Protein AF-A0AAW4RSI7-F1 (afdb_monomer_lite)

Secondary structure (DSSP, 8-state):
---PPEEEEEE-SSTT-EEEEEE-SSEEEEEEE-SSSS--EEEEEEEETTEEEE-SSEEEETTEEEE--HHHHHHHHHHHHHTT-EEEE---

Foldseek 3Di:
DPFDWDWDWFQQPPQRKIWIWTDDPFKIKIFIWHNDPPIDTPDIAIAGRLEWEDEQAWIGHDHDTDGHDNVRSVVVVVVSVVVPRHYHYDYD

Organism: NCBI:txid473425

Radius of gyration: 12.53 Å; chains: 1; bounding box: 36×30×30 Å

Sequence (92 aa):
MSHRPLEAFFPTGHASQTLALMICSDWIWAGLYDGKVTPSLDGCAVAPRLRARATARHLCIGRESFALAPRVLLRATRWLRLHGVRVQEQRA

pLDDT: mean 92.29, std 9.97, range [47.06, 98.12]

Structure (mmCIF, N/CA/C/O backbone):
data_AF-A0AAW4RSI7-F1
#
_entry.id   AF-A0AAW4RSI7-F1
#
loop_
_atom_site.group_PDB
_atom_site.id
_atom_site.type_symbol
_atom_site.label_atom_id
_atom_site.label_alt_id
_atom_site.label_comp_id
_atom_site.label_asym_id
_atom_site.label_entity_id
_atom_site.label_seq_id
_atom_site.pdbx_PDB_ins_code
_atom_site.Cartn_x
_atom_site.Cartn_y
_atom_site.Cartn_z
_atom_site.occupancy
_atom_site.B_iso_or_equiv
_atom_site.auth_seq_id
_atom_site.auth_comp_id
_atom_site.auth_asym_id
_atom_site.auth_atom_id
_atom_site.pdbx_PDB_model_num
ATOM 1 N N . MET A 1 1 ? -24.643 -6.427 7.382 1.00 47.06 1 MET A N 1
ATOM 2 C CA . MET A 1 1 ? -24.148 -5.927 6.081 1.00 47.06 1 MET A CA 1
ATOM 3 C C . MET A 1 1 ? -22.899 -6.721 5.739 1.00 47.06 1 MET A C 1
ATOM 5 O O . MET A 1 1 ? -22.015 -6.793 6.582 1.00 47.06 1 MET A O 1
ATOM 9 N N . SER A 1 2 ? -22.846 -7.408 4.594 1.00 50.31 2 SER A N 1
ATOM 10 C CA . SER A 1 2 ? -21.646 -8.172 4.223 1.00 50.31 2 SER A CA 1
ATOM 11 C C . SER A 1 2 ? -20.566 -7.171 3.803 1.00 50.31 2 SER A C 1
ATOM 13 O O . SER A 1 2 ? -20.651 -6.599 2.715 1.00 50.31 2 SER A O 1
ATOM 15 N N . HIS A 1 3 ? -19.598 -6.902 4.676 1.00 68.88 3 HIS A N 1
ATOM 16 C CA . HIS A 1 3 ? -18.444 -6.069 4.347 1.00 68.88 3 HIS A CA 1
ATOM 17 C C . HIS A 1 3 ? -17.478 -6.914 3.526 1.00 68.88 3 HIS A C 1
ATOM 19 O O . HIS A 1 3 ? -16.558 -7.525 4.065 1.00 68.88 3 HIS A O 1
ATOM 25 N N . ARG A 1 4 ? -17.745 -7.027 2.220 1.00 84.38 4 ARG A N 1
ATOM 26 C CA . ARG A 1 4 ? -16.770 -7.632 1.313 1.00 84.38 4 ARG A CA 1
ATOM 27 C C . ARG A 1 4 ? -15.475 -6.819 1.392 1.00 84.38 4 ARG A C 1
ATOM 29 O O . ARG A 1 4 ? -15.568 -5.589 1.464 1.00 84.38 4 ARG A O 1
ATOM 36 N N . PRO A 1 5 ? -14.307 -7.478 1.390 1.00 92.12 5 PRO A N 1
ATOM 37 C CA . PRO A 1 5 ? -13.043 -6.770 1.341 1.00 92.12 5 PRO A CA 1
ATOM 38 C C . PRO A 1 5 ? -13.003 -5.810 0.148 1.00 92.12 5 PRO A C 1
ATOM 40 O O . PRO A 1 5 ? -13.505 -6.125 -0.932 1.00 92.12 5 PRO A O 1
ATOM 43 N N . LEU A 1 6 ? -12.447 -4.619 0.363 1.00 95.69 6 LEU A N 1
ATOM 44 C CA . LEU A 1 6 ? -12.223 -3.643 -0.700 1.00 95.69 6 LEU A CA 1
ATOM 45 C C . LEU A 1 6 ? -10.814 -3.823 -1.237 1.00 95.69 6 LEU A C 1
ATOM 47 O O . LEU A 1 6 ? -9.853 -3.733 -0.476 1.00 95.69 6 LEU A O 1
ATOM 51 N N . GLU A 1 7 ? -10.694 -4.027 -2.541 1.00 97.06 7 GLU A N 1
ATOM 52 C CA . GLU A 1 7 ? -9.426 -4.340 -3.191 1.00 97.06 7 GLU A CA 1
ATOM 53 C C . GLU A 1 7 ? -9.010 -3.239 -4.168 1.00 97.06 7 GLU A C 1
ATOM 55 O O . GLU A 1 7 ? -9.847 -2.619 -4.831 1.00 97.06 7 GLU A O 1
ATOM 60 N N . ALA A 1 8 ? -7.705 -2.999 -4.268 1.00 97.62 8 ALA A N 1
ATOM 61 C CA . ALA A 1 8 ? -7.124 -2.142 -5.292 1.00 97.62 8 ALA A CA 1
ATOM 62 C C . ALA A 1 8 ? -5.704 -2.578 -5.658 1.00 97.62 8 ALA A C 1
ATOM 64 O O . ALA A 1 8 ? -4.935 -3.034 -4.812 1.00 97.62 8 ALA A O 1
ATOM 65 N N . PHE A 1 9 ? -5.350 -2.371 -6.926 1.00 97.44 9 PHE A N 1
ATOM 66 C CA . PHE A 1 9 ? -4.061 -2.748 -7.497 1.00 97.44 9 PHE A CA 1
ATOM 67 C C . PHE A 1 9 ? -3.324 -1.511 -8.009 1.00 97.44 9 PHE A C 1
ATOM 69 O O . PHE A 1 9 ? -3.885 -0.674 -8.722 1.00 97.44 9 PHE A O 1
ATOM 76 N N . PHE A 1 10 ? -2.050 -1.402 -7.649 1.00 97.25 10 PHE A N 1
ATOM 77 C CA . PHE A 1 10 ? -1.196 -0.264 -7.958 1.00 97.25 10 PHE A CA 1
ATOM 78 C C . PHE A 1 10 ? 0.109 -0.755 -8.592 1.00 97.25 10 PHE A C 1
ATOM 80 O O . PHE A 1 10 ? 0.967 -1.276 -7.878 1.00 97.25 10 PHE A O 1
ATOM 87 N N . PRO A 1 11 ? 0.305 -0.574 -9.911 1.00 96.62 11 PRO A N 1
ATOM 88 C CA . PRO A 1 11 ? 1.600 -0.809 -10.544 1.00 96.62 11 PRO A CA 1
ATOM 89 C C . PRO A 1 11 ? 2.648 0.075 -9.872 1.00 96.62 11 PRO A C 1
ATOM 91 O O . PRO A 1 11 ? 2.498 1.298 -9.864 1.00 96.62 11 PRO A O 1
ATOM 94 N N . THR A 1 12 ? 3.683 -0.515 -9.274 1.00 95.88 12 THR A N 1
ATOM 95 C CA . THR A 1 12 ? 4.592 0.220 -8.376 1.00 95.88 12 THR A CA 1
ATOM 96 C C . THR A 1 12 ? 5.461 1.234 -9.114 1.00 95.88 12 THR A C 1
ATOM 98 O O . THR A 1 12 ? 5.915 2.210 -8.517 1.00 95.88 12 THR A O 1
ATOM 101 N N . GLY A 1 13 ? 5.672 1.023 -10.417 1.00 91.56 13 GLY A N 1
ATOM 102 C CA . GLY A 1 13 ? 6.670 1.735 -11.216 1.00 91.56 13 GLY A CA 1
ATOM 103 C C . GLY A 1 13 ? 8.086 1.168 -11.057 1.00 91.56 13 GLY A C 1
ATOM 104 O O . GLY A 1 13 ? 9.036 1.783 -11.535 1.00 91.56 13 GLY A O 1
ATOM 105 N N . HIS A 1 14 ? 8.231 0.010 -10.405 1.00 88.19 14 HIS A N 1
ATOM 106 C CA . HIS A 1 14 ? 9.503 -0.657 -10.141 1.00 88.19 14 HIS A CA 1
ATOM 107 C C . HIS A 1 14 ? 9.415 -2.139 -10.513 1.00 88.19 14 HIS A C 1
ATOM 109 O O . HIS A 1 14 ? 8.449 -2.798 -10.147 1.00 88.19 14 HIS A O 1
ATOM 115 N N . ALA A 1 15 ? 10.418 -2.652 -11.236 1.00 87.12 15 ALA A N 1
ATOM 116 C CA . ALA A 1 15 ? 10.595 -4.082 -11.536 1.00 87.12 15 ALA A CA 1
ATOM 117 C C . ALA A 1 15 ? 9.337 -4.813 -12.065 1.00 87.12 15 ALA A C 1
ATOM 119 O O . ALA A 1 15 ? 9.153 -6.000 -11.815 1.00 87.12 15 ALA A O 1
ATOM 120 N N . SER A 1 16 ? 8.452 -4.100 -12.774 1.00 90.75 16 SER A N 1
ATOM 121 C CA . SER A 1 16 ? 7.145 -4.611 -13.222 1.00 90.75 16 SER A CA 1
ATOM 122 C C . SER A 1 16 ? 6.261 -5.168 -12.094 1.00 90.75 16 SER A C 1
ATOM 124 O O . SER A 1 16 ? 5.360 -5.959 -12.353 1.00 90.75 16 SER A O 1
ATOM 126 N N . GLN A 1 17 ? 6.492 -4.754 -10.847 1.00 95.50 17 GLN A N 1
ATOM 127 C CA . GLN A 1 17 ? 5.742 -5.223 -9.690 1.00 95.50 17 GLN A CA 1
ATOM 128 C C . GLN A 1 17 ? 4.416 -4.472 -9.534 1.00 95.50 17 GLN A C 1
ATOM 130 O O . GLN A 1 17 ? 4.275 -3.298 -9.895 1.00 95.50 17 GLN A O 1
ATOM 135 N N . THR A 1 18 ? 3.442 -5.146 -8.931 1.00 97.38 18 THR A N 1
ATOM 136 C CA . THR A 1 18 ? 2.133 -4.587 -8.590 1.00 97.38 18 THR A CA 1
ATOM 137 C C . THR A 1 18 ? 1.863 -4.760 -7.107 1.00 97.38 18 THR A C 1
ATOM 139 O O . THR A 1 18 ? 1.911 -5.865 -6.577 1.00 97.38 18 THR A O 1
ATOM 142 N N . LEU A 1 19 ? 1.534 -3.659 -6.438 1.00 97.81 19 LEU A N 1
ATOM 143 C CA . LEU A 1 19 ? 1.053 -3.676 -5.067 1.00 97.81 19 LEU A CA 1
ATOM 144 C C . LEU A 1 19 ? -0.464 -3.891 -5.061 1.00 97.81 19 LEU A C 1
ATOM 146 O O . LEU A 1 19 ? -1.217 -3.033 -5.524 1.00 97.81 19 LEU A O 1
ATOM 150 N N . ALA A 1 20 ? -0.907 -5.008 -4.503 1.00 97.81 20 ALA A N 1
ATOM 151 C CA . ALA A 1 20 ? -2.294 -5.275 -4.159 1.00 97.81 20 ALA A CA 1
ATOM 152 C C . ALA A 1 20 ? -2.565 -4.829 -2.717 1.00 97.81 20 ALA A C 1
ATOM 154 O O . ALA A 1 20 ? -1.792 -5.137 -1.810 1.00 97.81 20 ALA A O 1
ATOM 155 N N . LEU A 1 21 ? -3.665 -4.114 -2.500 1.00 98.12 21 LEU A N 1
ATOM 156 C CA . LEU A 1 21 ? -4.161 -3.725 -1.182 1.00 98.12 21 LEU A CA 1
ATOM 157 C C . LEU A 1 21 ? -5.564 -4.285 -0.996 1.00 98.12 21 LEU A C 1
ATOM 159 O O . LEU A 1 21 ? -6.395 -4.159 -1.892 1.00 98.12 21 LEU A O 1
ATOM 163 N N . MET A 1 22 ? -5.831 -4.848 0.180 1.00 97.69 22 MET A N 1
ATOM 164 C CA . MET A 1 22 ? -7.153 -5.346 0.552 1.00 97.69 22 MET A CA 1
ATOM 165 C C . MET A 1 22 ? -7.527 -4.832 1.943 1.00 97.69 22 MET A C 1
ATOM 167 O O . MET A 1 22 ? -6.850 -5.124 2.928 1.00 97.69 22 MET A O 1
ATOM 171 N N . ILE A 1 23 ? -8.598 -4.045 2.022 1.00 96.88 23 ILE A N 1
ATOM 172 C CA . ILE A 1 23 ? -9.144 -3.503 3.268 1.00 96.88 23 ILE A CA 1
ATOM 173 C C . ILE A 1 23 ? -10.284 -4.405 3.734 1.00 96.88 23 ILE A C 1
ATOM 175 O O . ILE A 1 23 ? -11.297 -4.546 3.050 1.00 96.88 23 ILE A O 1
ATOM 179 N N . CYS A 1 24 ? -10.123 -4.971 4.922 1.00 94.19 24 CYS A N 1
ATOM 180 C CA . CYS A 1 24 ? -11.145 -5.718 5.642 1.00 94.19 24 CYS A CA 1
ATOM 181 C C . CYS A 1 24 ? -11.797 -4.827 6.714 1.00 94.19 24 CYS A C 1
ATOM 183 O O . CYS A 1 24 ? -11.464 -3.650 6.844 1.00 94.19 24 CYS A O 1
ATOM 185 N N . SER A 1 25 ? -12.733 -5.378 7.491 1.00 91.12 25 SER A N 1
ATOM 186 C CA . SER A 1 25 ? -13.523 -4.618 8.474 1.00 91.12 25 SER A CA 1
ATOM 187 C C . SER A 1 25 ? -12.678 -3.803 9.463 1.00 91.12 25 SER A C 1
ATOM 189 O O . SER A 1 25 ? -13.036 -2.678 9.798 1.00 91.12 25 SER A O 1
ATOM 191 N N . ASP A 1 26 ? -11.556 -4.351 9.930 1.00 94.19 26 ASP A N 1
ATOM 192 C CA . ASP A 1 26 ? -10.712 -3.742 10.963 1.00 94.19 26 ASP A CA 1
ATOM 193 C C . ASP A 1 26 ? -9.203 -3.911 10.715 1.00 94.19 26 ASP A C 1
ATOM 195 O O . ASP A 1 26 ? -8.382 -3.486 11.532 1.00 94.19 26 ASP A O 1
ATOM 199 N N . TRP A 1 27 ? -8.805 -4.473 9.575 1.00 95.25 27 TRP A N 1
ATOM 200 C CA . TRP A 1 27 ? -7.407 -4.689 9.204 1.00 95.25 27 TRP A CA 1
ATOM 201 C C . TRP A 1 27 ? -7.188 -4.496 7.703 1.00 95.25 27 TRP A C 1
ATOM 203 O O . TRP A 1 27 ? -8.127 -4.508 6.912 1.00 95.25 27 TRP A O 1
ATOM 213 N N . ILE A 1 28 ? -5.932 -4.286 7.319 1.00 97.06 28 ILE A N 1
ATOM 214 C CA . ILE A 1 28 ? -5.510 -4.166 5.924 1.00 97.06 28 ILE A CA 1
ATOM 215 C C . ILE A 1 28 ? -4.430 -5.198 5.618 1.00 97.06 28 ILE A C 1
ATOM 217 O O . ILE A 1 28 ? -3.511 -5.407 6.413 1.00 97.06 28 ILE A O 1
ATOM 221 N N . TRP A 1 29 ? -4.549 -5.815 4.451 1.00 97.56 29 TRP A N 1
ATOM 222 C CA . TRP A 1 29 ? -3.535 -6.647 3.826 1.00 97.56 29 TRP A CA 1
ATOM 223 C C . TRP A 1 29 ? -2.860 -5.895 2.680 1.00 97.56 29 TRP A C 1
ATOM 225 O O . TRP A 1 29 ? -3.496 -5.098 1.984 1.00 97.56 29 TRP A O 1
ATOM 235 N N . ALA A 1 30 ? -1.587 -6.194 2.456 1.00 98.00 30 ALA A N 1
ATOM 236 C CA . ALA A 1 30 ? -0.846 -5.772 1.283 1.00 98.00 30 ALA A CA 1
ATOM 237 C C . ALA A 1 30 ? -0.022 -6.935 0.730 1.00 98.00 30 ALA A C 1
ATOM 239 O O . ALA A 1 30 ? 0.610 -7.660 1.498 1.00 98.00 30 ALA A O 1
ATOM 240 N N . GLY A 1 31 ? 0.011 -7.069 -0.590 1.00 97.38 31 GLY A N 1
ATOM 241 C CA . GLY A 1 31 ? 0.845 -8.035 -1.295 1.00 97.38 31 GLY A CA 1
ATOM 242 C C . GLY A 1 31 ? 1.547 -7.385 -2.473 1.00 97.38 31 GLY A C 1
ATOM 243 O O . GLY A 1 31 ? 0.933 -6.633 -3.225 1.00 97.38 31 GLY A O 1
ATOM 244 N N . LEU A 1 32 ? 2.834 -7.661 -2.628 1.00 97.25 32 LEU A N 1
ATOM 245 C CA . LEU A 1 32 ? 3.629 -7.233 -3.766 1.00 97.25 32 LEU A CA 1
ATOM 246 C C . LEU A 1 32 ? 3.789 -8.421 -4.705 1.00 97.25 32 LEU A C 1
ATOM 248 O O . LEU A 1 32 ? 4.435 -9.404 -4.352 1.00 97.25 32 LEU A O 1
ATOM 252 N N . TYR A 1 33 ? 3.177 -8.330 -5.876 1.00 95.81 33 TYR A N 1
ATOM 253 C CA . TYR A 1 33 ? 3.269 -9.348 -6.909 1.00 95.81 33 TYR A CA 1
ATOM 254 C C . TYR A 1 33 ? 4.291 -8.944 -7.958 1.00 95.81 33 TYR A C 1
ATOM 256 O O . TYR A 1 33 ? 4.371 -7.766 -8.324 1.00 95.81 33 TYR A O 1
ATOM 264 N N . ASP A 1 34 ? 5.035 -9.919 -8.467 1.00 92.50 34 ASP A N 1
ATOM 265 C CA . ASP A 1 34 ? 5.848 -9.719 -9.657 1.00 92.50 34 ASP A CA 1
ATOM 266 C C . ASP A 1 34 ? 4.986 -9.612 -10.930 1.00 92.50 34 ASP A C 1
ATOM 268 O O . ASP A 1 34 ? 3.792 -9.917 -10.953 1.00 92.50 34 ASP A O 1
ATOM 272 N N . GLY A 1 35 ? 5.588 -9.105 -12.006 1.00 82.19 35 GLY A N 1
ATOM 273 C CA . GLY A 1 35 ? 4.911 -8.899 -13.291 1.00 82.19 35 GLY A CA 1
ATOM 274 C C . GLY A 1 35 ? 4.911 -10.122 -14.209 1.00 82.19 35 GLY A C 1
ATOM 275 O O . GLY A 1 35 ? 4.797 -9.955 -15.424 1.00 82.19 35 GLY A O 1
ATOM 276 N N . LYS A 1 36 ? 5.140 -11.331 -13.682 1.00 86.62 36 LYS A N 1
ATOM 277 C CA . LYS A 1 36 ? 5.254 -12.546 -14.501 1.00 86.62 36 LYS A CA 1
ATOM 278 C C . LYS A 1 36 ? 3.878 -13.080 -14.909 1.00 86.62 36 LYS A C 1
ATOM 280 O O . LYS A 1 36 ? 2.860 -12.767 -14.303 1.00 86.62 36 LYS A O 1
ATOM 285 N N . VAL A 1 37 ? 3.859 -13.937 -15.937 1.00 80.25 37 VAL A N 1
ATOM 286 C CA . VAL A 1 37 ? 2.635 -14.601 -16.441 1.00 80.25 37 VAL A CA 1
ATOM 287 C C . VAL A 1 37 ? 1.949 -15.422 -15.344 1.00 80.25 37 VAL A C 1
ATOM 289 O O . VAL A 1 37 ? 0.725 -15.449 -15.259 1.00 80.25 37 VAL A O 1
ATOM 292 N N . THR A 1 38 ? 2.743 -16.058 -14.483 1.00 85.75 38 THR A N 1
ATOM 293 C CA . THR A 1 38 ? 2.280 -16.674 -13.239 1.00 85.75 38 THR A CA 1
ATOM 294 C C . THR A 1 38 ? 2.803 -15.823 -12.086 1.00 85.75 38 THR A C 1
ATOM 296 O O . THR A 1 38 ? 3.982 -15.951 -11.754 1.00 85.75 38 THR A O 1
ATOM 299 N N . PRO A 1 39 ? 1.978 -14.922 -11.526 1.00 83.94 39 PRO A N 1
ATOM 300 C CA . PRO A 1 39 ? 2.448 -13.961 -10.541 1.00 83.94 39 PRO A CA 1
ATOM 301 C C . PRO A 1 39 ? 2.873 -14.670 -9.254 1.00 83.94 39 PRO A C 1
ATOM 303 O O . PRO A 1 39 ? 2.115 -15.470 -8.698 1.00 83.94 39 PRO A O 1
ATOM 306 N N . SER A 1 40 ? 4.071 -14.356 -8.762 1.00 90.31 40 SER A N 1
ATOM 307 C CA . SER A 1 40 ? 4.527 -14.753 -7.430 1.00 90.31 40 SER A CA 1
ATOM 308 C C . SER A 1 40 ? 4.440 -13.595 -6.448 1.00 90.31 40 SER A C 1
ATOM 310 O O . SER A 1 40 ? 4.567 -12.427 -6.815 1.00 90.31 40 SER A O 1
ATOM 312 N N . LEU A 1 41 ? 4.204 -13.929 -5.181 1.00 92.00 41 LEU A N 1
ATOM 313 C CA . LEU A 1 41 ? 4.164 -12.965 -4.091 1.00 92.00 41 LEU A CA 1
ATOM 314 C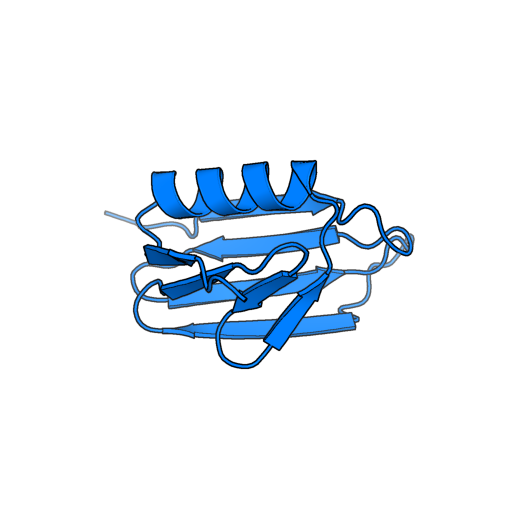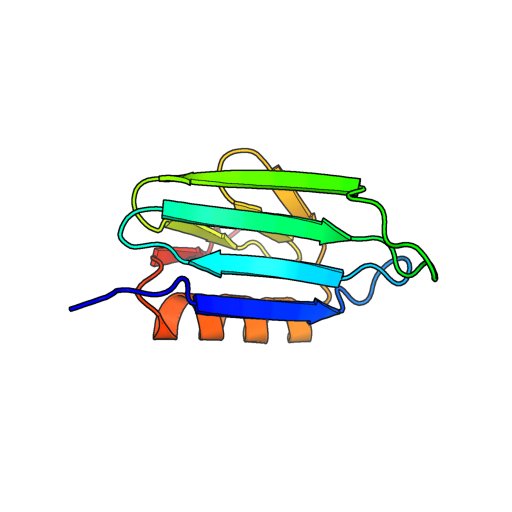 C . LEU A 1 41 ? 5.593 -12.715 -3.593 1.00 92.00 41 LEU A C 1
ATOM 316 O O . LEU A 1 41 ? 6.148 -13.540 -2.871 1.00 92.00 41 LEU A O 1
ATOM 320 N N . ASP A 1 42 ? 6.170 -11.578 -3.972 1.00 91.38 42 ASP A N 1
ATOM 321 C CA . ASP A 1 42 ? 7.526 -11.165 -3.584 1.00 91.38 42 ASP A CA 1
ATOM 322 C C . ASP A 1 42 ? 7.582 -10.655 -2.135 1.00 91.38 42 ASP A C 1
ATOM 324 O O . ASP A 1 42 ? 8.635 -10.656 -1.499 1.00 91.38 42 ASP A O 1
ATOM 328 N N . GLY A 1 43 ? 6.445 -10.218 -1.592 1.00 91.62 43 GLY A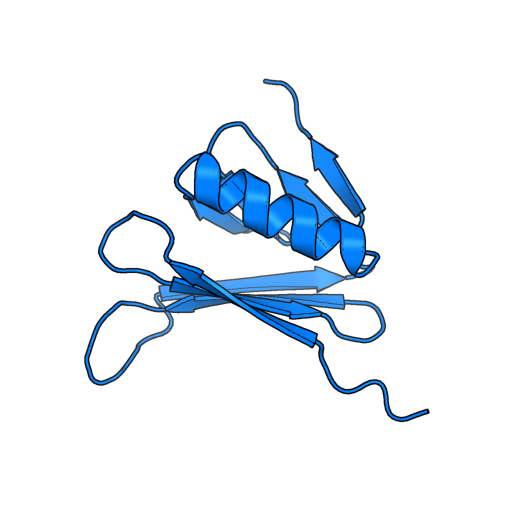 N 1
ATOM 329 C CA . GLY A 1 43 ? 6.327 -9.806 -0.198 1.00 91.62 43 GLY A CA 1
ATOM 330 C C . GLY A 1 43 ? 4.883 -9.542 0.203 1.00 91.62 43 GLY A C 1
ATOM 331 O O . GLY A 1 43 ? 4.043 -9.214 -0.635 1.00 91.62 43 GLY A O 1
ATOM 332 N N . CYS A 1 44 ? 4.573 -9.667 1.492 1.00 96.00 44 CYS A N 1
ATOM 333 C CA . CYS A 1 44 ? 3.242 -9.363 2.005 1.00 96.00 44 CYS A CA 1
ATOM 334 C C . CYS A 1 44 ? 3.268 -8.824 3.427 1.00 96.00 44 CYS A C 1
ATOM 336 O O . CYS A 1 44 ? 4.176 -9.115 4.202 1.00 96.00 44 CYS A O 1
ATOM 338 N N . ALA A 1 45 ? 2.229 -8.077 3.779 1.00 96.81 45 ALA A N 1
ATOM 339 C CA . ALA A 1 45 ? 2.091 -7.469 5.084 1.00 96.81 45 ALA A CA 1
ATOM 340 C C . ALA A 1 45 ? 0.637 -7.408 5.532 1.00 96.81 45 ALA A C 1
ATOM 342 O O . ALA A 1 45 ? -0.287 -7.318 4.725 1.00 96.81 45 ALA A O 1
ATOM 343 N N . VAL A 1 46 ? 0.452 -7.381 6.849 1.00 96.25 46 VAL A N 1
ATOM 344 C CA . VAL A 1 46 ? -0.842 -7.161 7.490 1.00 96.25 46 VAL A CA 1
ATOM 345 C C . VAL A 1 46 ? -0.691 -6.078 8.546 1.00 96.25 46 VAL A C 1
ATOM 347 O O . VAL A 1 46 ? 0.288 -6.056 9.296 1.00 96.25 46 VAL A O 1
ATOM 350 N N . ALA A 1 47 ? -1.672 -5.181 8.628 1.00 96.38 47 ALA A N 1
ATOM 351 C CA . ALA A 1 47 ? -1.765 -4.205 9.702 1.00 96.38 47 ALA A CA 1
ATOM 352 C C . ALA A 1 47 ? -3.166 -4.201 10.327 1.00 96.38 47 ALA A C 1
ATOM 354 O O . ALA A 1 47 ? -4.156 -4.020 9.612 1.00 96.38 47 ALA A O 1
ATOM 355 N N . PRO A 1 48 ? -3.276 -4.337 11.660 1.00 94.81 48 PRO A N 1
ATOM 356 C CA . PRO A 1 48 ? -4.548 -4.171 12.344 1.00 94.81 48 PRO A CA 1
ATOM 357 C C . PRO A 1 48 ? -4.930 -2.685 12.436 1.00 94.81 48 PRO A C 1
ATOM 359 O O . PRO A 1 48 ? -4.096 -1.785 12.290 1.00 94.81 48 PRO A O 1
ATOM 362 N N . ARG A 1 49 ? -6.194 -2.421 12.773 1.00 94.62 49 ARG A N 1
ATOM 363 C CA . ARG A 1 49 ? -6.759 -1.093 13.077 1.00 94.62 49 ARG A CA 1
ATOM 364 C C . ARG A 1 49 ? -6.723 -0.096 11.918 1.00 94.62 49 ARG A C 1
ATOM 366 O O . ARG A 1 49 ? -6.707 1.110 12.172 1.00 94.62 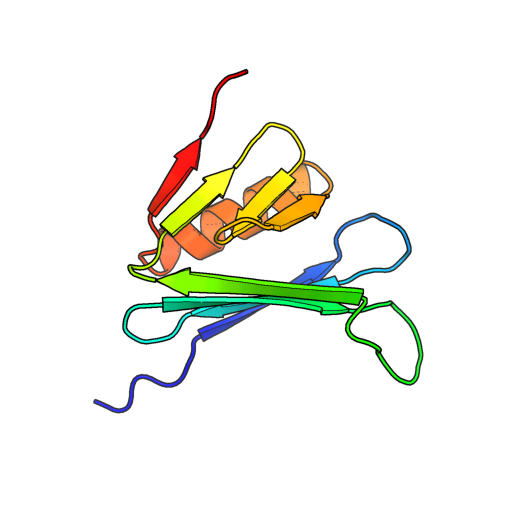49 ARG A O 1
ATOM 373 N N . LEU A 1 50 ? -6.694 -0.589 10.677 1.00 95.81 50 LEU A N 1
ATOM 374 C CA . LEU A 1 50 ? -6.719 0.228 9.45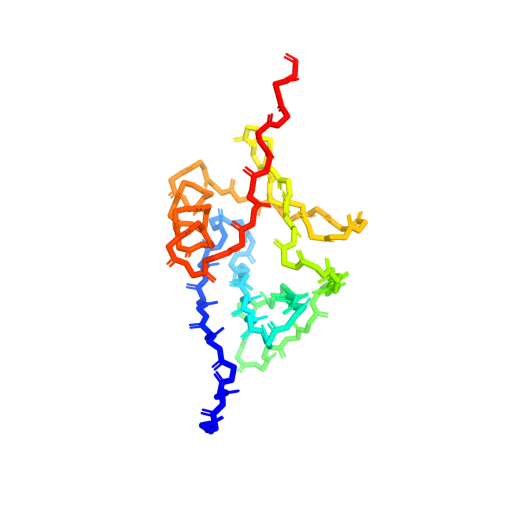8 1.00 95.81 50 LEU A CA 1
ATOM 375 C C . LEU A 1 50 ? -5.677 1.359 9.494 1.00 95.81 50 LEU A C 1
ATOM 377 O O . LEU A 1 50 ? -6.003 2.540 9.355 1.00 95.81 50 LEU A O 1
ATOM 381 N N . ARG A 1 51 ? -4.408 1.002 9.732 1.00 96.25 51 ARG A N 1
ATOM 382 C CA . ARG A 1 51 ? -3.291 1.956 9.790 1.00 96.25 51 ARG A CA 1
ATOM 383 C C . ARG A 1 51 ? -2.252 1.674 8.718 1.00 96.25 51 ARG A C 1
ATOM 385 O O . ARG A 1 51 ? -1.840 0.535 8.526 1.00 96.25 51 ARG A O 1
ATOM 392 N N . ALA A 1 52 ? -1.772 2.747 8.107 1.00 97.06 52 ALA A N 1
ATOM 393 C CA . ALA A 1 52 ? -0.628 2.744 7.213 1.00 97.06 52 ALA A CA 1
ATOM 394 C C . ALA A 1 52 ? 0.266 3.951 7.518 1.00 97.06 52 ALA A C 1
ATOM 396 O O . ALA A 1 52 ? -0.174 4.945 8.105 1.00 97.06 52 ALA A O 1
ATOM 397 N N . ARG A 1 53 ? 1.527 3.879 7.103 1.00 97.06 53 ARG A N 1
ATOM 398 C CA . ARG A 1 53 ? 2.429 5.036 7.084 1.00 97.06 53 ARG A CA 1
ATOM 399 C C . ARG A 1 53 ? 2.878 5.283 5.655 1.00 97.06 53 ARG A C 1
ATOM 401 O O . ARG A 1 53 ? 2.996 4.341 4.883 1.00 97.06 53 ARG A O 1
ATOM 408 N N . ALA A 1 54 ? 3.121 6.532 5.304 1.00 95.81 54 ALA A N 1
ATOM 409 C CA . ALA A 1 54 ? 3.700 6.906 4.025 1.00 95.81 54 ALA A CA 1
ATOM 410 C C . ALA A 1 54 ? 4.935 7.777 4.265 1.00 95.81 54 ALA A C 1
ATOM 412 O O . ALA A 1 54 ? 4.931 8.648 5.136 1.00 95.81 54 ALA A O 1
ATOM 413 N N . THR A 1 55 ? 5.983 7.525 3.487 1.00 92.94 55 THR A N 1
ATOM 414 C CA . THR A 1 55 ? 7.181 8.375 3.391 1.00 92.94 55 THR A CA 1
ATOM 415 C C . THR A 1 55 ? 7.219 9.034 2.009 1.00 92.94 55 THR A C 1
ATOM 417 O O . THR A 1 55 ? 6.233 8.993 1.282 1.00 92.94 55 THR A O 1
ATOM 420 N N . ALA A 1 56 ? 8.345 9.619 1.590 1.00 89.44 56 ALA A N 1
ATOM 421 C CA . ALA A 1 56 ? 8.460 10.208 0.252 1.00 89.44 56 ALA A CA 1
ATOM 422 C C . ALA A 1 56 ? 8.341 9.184 -0.900 1.00 89.44 56 ALA A C 1
ATOM 424 O O . ALA A 1 56 ? 7.947 9.554 -2.007 1.00 89.44 56 ALA A O 1
ATOM 425 N N . ARG A 1 57 ? 8.722 7.916 -0.673 1.00 93.81 57 ARG A N 1
ATOM 426 C CA . ARG A 1 57 ? 8.794 6.875 -1.725 1.00 93.81 57 ARG A CA 1
ATOM 427 C C . ARG A 1 57 ? 8.297 5.494 -1.301 1.00 93.81 57 ARG A C 1
ATOM 429 O O . ARG A 1 57 ? 8.354 4.563 -2.097 1.00 93.81 57 ARG A O 1
ATOM 436 N N . HIS A 1 58 ? 7.817 5.349 -0.069 1.00 96.75 58 HIS A N 1
ATOM 437 C CA . HIS A 1 58 ? 7.350 4.064 0.439 1.00 96.75 58 HIS A CA 1
ATOM 438 C C . HIS A 1 58 ? 5.975 4.192 1.074 1.00 96.75 58 HIS A C 1
ATOM 440 O O . HIS A 1 58 ? 5.713 5.144 1.815 1.00 96.75 58 HIS A O 1
ATOM 446 N N . LEU A 1 59 ? 5.134 3.194 0.820 1.00 97.38 59 LEU A N 1
ATOM 447 C CA . LEU A 1 59 ? 3.958 2.908 1.626 1.00 97.38 59 LEU A CA 1
ATOM 448 C C . LEU A 1 59 ? 4.317 1.797 2.610 1.00 97.38 59 LEU A C 1
ATOM 450 O O . LEU A 1 59 ? 4.783 0.740 2.200 1.00 97.38 59 LEU A O 1
ATOM 454 N N . CYS A 1 60 ? 4.082 2.013 3.895 1.00 97.50 60 CYS A N 1
ATOM 455 C CA . CYS A 1 60 ? 4.377 1.044 4.938 1.00 97.50 60 CYS A CA 1
ATOM 456 C C . CYS A 1 60 ? 3.080 0.480 5.520 1.00 97.50 60 CYS A C 1
ATOM 458 O O . CYS A 1 60 ? 2.234 1.234 6.020 1.00 97.50 60 CYS A O 1
ATOM 460 N N . ILE A 1 61 ? 2.959 -0.846 5.513 1.00 97.19 61 ILE A N 1
ATOM 461 C CA . ILE A 1 61 ? 1.847 -1.591 6.110 1.00 97.19 61 ILE A CA 1
ATOM 462 C C . ILE A 1 61 ? 2.437 -2.512 7.172 1.00 97.19 61 ILE A C 1
ATOM 464 O O . ILE A 1 61 ? 3.285 -3.353 6.891 1.00 97.19 61 ILE A O 1
ATOM 468 N N . GLY A 1 62 ? 2.025 -2.318 8.425 1.00 92.75 62 GLY A N 1
ATOM 469 C CA . GLY A 1 62 ? 2.621 -3.025 9.554 1.00 92.75 62 GLY A CA 1
ATOM 470 C C . GLY A 1 62 ? 4.117 -2.712 9.662 1.00 92.75 62 GLY A C 1
ATOM 471 O O . GLY A 1 62 ? 4.502 -1.556 9.887 1.00 92.75 62 GLY A O 1
ATOM 472 N N . ARG A 1 63 ? 4.942 -3.754 9.519 1.00 91.25 63 ARG A N 1
ATOM 473 C CA . ARG A 1 63 ? 6.410 -3.671 9.556 1.00 91.25 63 ARG A CA 1
ATOM 474 C C . ARG A 1 63 ? 7.056 -3.589 8.171 1.00 91.25 63 ARG A C 1
ATOM 476 O O . ARG A 1 63 ? 8.218 -3.211 8.095 1.00 91.25 63 ARG A O 1
ATOM 483 N N . GLU A 1 64 ? 6.305 -3.865 7.111 1.00 96.38 64 GLU A N 1
ATOM 484 C CA . GLU A 1 64 ? 6.832 -3.887 5.749 1.00 96.38 64 GLU A CA 1
ATOM 485 C C . GLU A 1 64 ? 6.725 -2.526 5.071 1.00 96.38 64 GLU A C 1
ATOM 487 O O . GLU A 1 64 ? 5.853 -1.710 5.395 1.00 96.38 64 GLU A O 1
ATOM 492 N N . SER A 1 65 ? 7.612 -2.300 4.103 1.00 95.94 65 SER A N 1
ATOM 493 C CA . SER A 1 65 ? 7.659 -1.093 3.280 1.00 95.94 65 SER A CA 1
ATOM 494 C C . SER A 1 65 ? 7.676 -1.455 1.801 1.00 95.94 65 SER A C 1
ATOM 496 O O . SER A 1 65 ? 8.537 -2.196 1.344 1.00 95.94 65 SER A O 1
ATOM 498 N N . PHE A 1 66 ? 6.750 -0.878 1.043 1.00 96.75 66 PHE A N 1
ATOM 499 C CA . PHE A 1 66 ? 6.594 -1.092 -0.390 1.00 96.75 66 PHE A CA 1
ATOM 500 C C . PHE A 1 66 ? 7.048 0.158 -1.137 1.00 96.75 66 PHE A C 1
ATOM 502 O O . PHE A 1 66 ? 6.476 1.237 -0.947 1.00 96.75 66 PHE A O 1
ATOM 509 N N . ALA A 1 67 ? 8.081 0.022 -1.967 1.00 96.12 67 ALA A N 1
ATOM 510 C CA . ALA A 1 67 ? 8.572 1.108 -2.805 1.00 96.12 67 ALA A CA 1
ATOM 511 C C . ALA A 1 67 ? 7.555 1.428 -3.906 1.00 96.12 67 ALA A C 1
ATOM 513 O O . ALA A 1 67 ? 7.096 0.537 -4.621 1.00 96.12 67 ALA A O 1
ATOM 514 N N . LEU A 1 68 ? 7.200 2.704 -4.039 1.00 96.94 68 LEU A N 1
ATOM 515 C CA . LEU A 1 68 ? 6.240 3.187 -5.024 1.00 96.94 68 LEU A CA 1
ATOM 516 C C . LEU A 1 68 ? 6.767 4.455 -5.692 1.00 96.94 68 LEU A C 1
ATOM 518 O O . LEU A 1 68 ? 7.250 5.379 -5.028 1.00 96.94 68 LEU A O 1
ATOM 522 N N . ALA A 1 69 ? 6.559 4.558 -7.003 1.00 96.31 69 ALA A N 1
ATOM 523 C CA . ALA A 1 69 ? 6.740 5.810 -7.714 1.00 96.31 69 ALA A CA 1
ATOM 524 C C . ALA A 1 69 ? 5.844 6.904 -7.086 1.00 96.31 69 ALA A C 1
ATOM 526 O O . ALA A 1 69 ? 4.693 6.625 -6.737 1.00 96.31 69 ALA A O 1
ATOM 527 N N . PRO A 1 70 ? 6.294 8.172 -6.986 1.00 94.81 70 PRO A N 1
ATOM 528 C CA . PRO A 1 70 ? 5.588 9.205 -6.217 1.00 94.81 70 PRO A CA 1
ATOM 529 C C . PRO A 1 70 ? 4.108 9.397 -6.587 1.00 94.81 70 PRO A C 1
ATOM 531 O O . PRO A 1 70 ? 3.248 9.540 -5.718 1.00 94.81 70 PRO A O 1
ATOM 534 N N . ARG A 1 71 ? 3.775 9.342 -7.885 1.00 95.38 71 ARG A N 1
ATOM 535 C CA . ARG A 1 71 ? 2.381 9.451 -8.357 1.00 95.38 71 ARG A CA 1
ATOM 536 C C . ARG A 1 71 ? 1.526 8.257 -7.930 1.00 95.38 71 ARG A C 1
ATOM 538 O O . ARG A 1 71 ? 0.346 8.423 -7.629 1.00 95.38 71 ARG A O 1
ATOM 545 N N . VAL A 1 72 ? 2.113 7.063 -7.905 1.00 97.06 72 VAL A N 1
ATOM 546 C CA . VAL A 1 72 ? 1.450 5.831 -7.467 1.00 97.06 72 VAL A CA 1
ATOM 547 C C . VAL A 1 72 ? 1.225 5.881 -5.960 1.00 97.06 72 VAL A C 1
ATOM 549 O O . VAL A 1 72 ? 0.112 5.627 -5.510 1.00 97.06 72 VAL A O 1
ATOM 552 N N . LEU A 1 73 ? 2.232 6.311 -5.196 1.00 97.38 73 LEU A N 1
ATOM 553 C CA . LEU A 1 73 ? 2.130 6.494 -3.749 1.00 97.38 73 LEU A CA 1
ATOM 554 C C . LEU A 1 73 ? 1.019 7.476 -3.362 1.00 97.38 73 LEU A C 1
ATOM 556 O O . LEU A 1 73 ? 0.246 7.201 -2.443 1.00 97.38 73 LEU A O 1
ATOM 560 N N . LEU A 1 74 ? 0.897 8.592 -4.088 1.00 96.44 74 LEU A N 1
ATOM 561 C CA . LEU A 1 74 ? -0.180 9.560 -3.882 1.00 96.44 74 LEU A CA 1
ATOM 562 C C . LEU A 1 74 ? -1.557 8.927 -4.130 1.00 96.44 74 LEU A C 1
ATOM 564 O O . LEU A 1 74 ? -2.472 9.098 -3.324 1.00 96.44 74 LEU A O 1
ATOM 568 N N . ARG A 1 75 ? -1.707 8.173 -5.228 1.00 97.69 75 ARG A N 1
ATOM 569 C CA . ARG A 1 75 ? -2.960 7.475 -5.561 1.00 97.69 75 ARG A CA 1
ATOM 570 C C . ARG A 1 75 ? -3.319 6.417 -4.518 1.00 97.69 75 ARG A C 1
ATOM 572 O O . ARG A 1 75 ? -4.461 6.401 -4.068 1.00 97.69 75 ARG A O 1
ATOM 579 N N . ALA A 1 76 ? -2.356 5.593 -4.107 1.00 97.69 76 ALA A N 1
ATOM 580 C CA . ALA A 1 76 ? -2.545 4.566 -3.086 1.00 97.69 76 ALA A CA 1
ATOM 581 C C . ALA A 1 76 ? -2.930 5.188 -1.736 1.00 97.69 76 ALA A C 1
ATOM 583 O O . ALA A 1 76 ? -3.944 4.824 -1.149 1.00 97.69 76 ALA A O 1
ATOM 584 N N . THR A 1 77 ? -2.194 6.209 -1.286 1.00 97.56 77 THR A N 1
ATOM 585 C CA . THR A 1 77 ? -2.495 6.946 -0.047 1.00 97.56 77 THR A CA 1
ATOM 586 C C . THR A 1 77 ? -3.883 7.582 -0.079 1.00 97.56 77 THR A C 1
ATOM 588 O O . THR A 1 77 ? -4.614 7.528 0.911 1.00 97.56 77 THR A O 1
ATOM 591 N N . ARG A 1 78 ? -4.280 8.171 -1.213 1.00 97.88 78 ARG A N 1
ATOM 592 C CA . ARG A 1 78 ? -5.618 8.752 -1.375 1.00 97.88 78 ARG A CA 1
ATOM 593 C C . ARG A 1 78 ? -6.705 7.686 -1.296 1.00 97.88 78 ARG A C 1
ATOM 595 O O . ARG A 1 78 ? -7.678 7.894 -0.582 1.00 97.88 78 ARG A O 1
ATOM 602 N N . TRP A 1 79 ? -6.538 6.567 -1.997 1.00 98.00 79 TRP A N 1
ATOM 603 C CA . TRP A 1 79 ? -7.482 5.450 -1.960 1.00 98.00 79 TRP A CA 1
ATOM 604 C C . TRP A 1 79 ? -7.653 4.910 -0.533 1.00 98.00 79 TRP A C 1
ATOM 606 O O . TRP A 1 79 ? -8.772 4.815 -0.042 1.00 98.00 79 TRP A O 1
ATOM 616 N N . LEU A 1 80 ? -6.549 4.691 0.185 1.00 97.56 80 LEU A N 1
ATOM 617 C CA . LEU A 1 80 ? -6.565 4.278 1.590 1.00 97.56 80 LEU A CA 1
ATOM 618 C C . LEU A 1 80 ? -7.373 5.237 2.476 1.00 97.56 80 LEU A C 1
ATOM 620 O O . LEU A 1 80 ? -8.261 4.805 3.210 1.00 97.56 80 LEU A O 1
ATOM 624 N N . ARG A 1 81 ? -7.105 6.545 2.374 1.00 97.19 81 ARG A N 1
ATOM 625 C CA . ARG A 1 81 ? -7.827 7.575 3.140 1.00 97.19 81 ARG A CA 1
ATOM 626 C C . ARG A 1 81 ? -9.321 7.597 2.814 1.00 97.19 81 ARG A C 1
ATOM 628 O O . ARG A 1 81 ? -10.130 7.718 3.729 1.00 97.19 81 ARG A O 1
ATOM 635 N N . LEU A 1 82 ? -9.682 7.451 1.537 1.00 97.31 82 LEU A N 1
ATOM 636 C CA . LEU A 1 82 ? -11.079 7.397 1.089 1.00 97.31 82 LEU A CA 1
ATOM 637 C C . LEU A 1 82 ? -11.843 6.205 1.681 1.00 97.31 82 LEU A C 1
ATOM 639 O O . LEU A 1 82 ? -13.046 6.307 1.896 1.00 97.31 82 LEU A O 1
ATOM 643 N N . HIS A 1 83 ? -11.150 5.108 1.986 1.00 96.06 83 HIS A N 1
ATOM 644 C CA . HIS A 1 83 ? -11.736 3.892 2.554 1.00 96.06 83 HIS A CA 1
ATOM 645 C C . HIS A 1 83 ? -11.467 3.732 4.060 1.00 96.06 83 HIS A C 1
ATOM 647 O O . HIS A 1 83 ? -11.523 2.628 4.595 1.00 96.06 83 HIS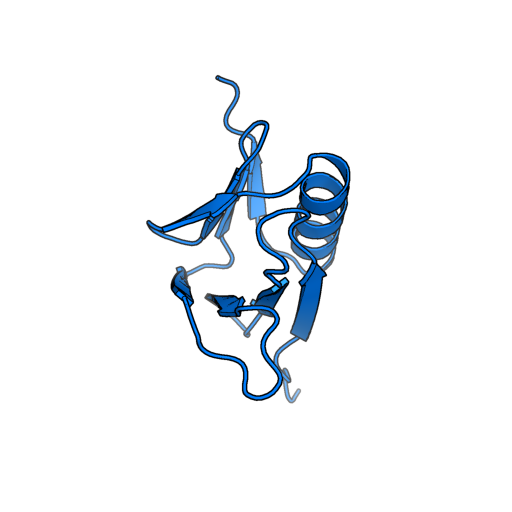 A O 1
ATOM 653 N N . GLY A 1 84 ? -11.195 4.837 4.764 1.00 95.19 84 GLY A N 1
ATOM 654 C CA . GLY A 1 84 ? -11.133 4.865 6.229 1.00 95.19 84 GLY A CA 1
ATOM 655 C C . GLY A 1 84 ? -9.810 4.395 6.839 1.00 95.19 84 GLY A C 1
ATOM 656 O O . GLY A 1 84 ? -9.689 4.347 8.065 1.00 95.19 84 GLY A O 1
ATOM 657 N N . VAL A 1 85 ? -8.793 4.101 6.024 1.00 96.88 85 VAL A N 1
ATOM 658 C CA . VAL A 1 85 ? -7.450 3.782 6.518 1.00 96.88 85 VAL A CA 1
ATOM 659 C C . VAL A 1 85 ? -6.734 5.066 6.921 1.00 96.88 85 VAL A C 1
ATOM 661 O O . VAL A 1 85 ? -6.584 6.012 6.144 1.00 96.88 85 VAL A O 1
ATOM 664 N N . ARG A 1 86 ? -6.238 5.096 8.159 1.00 97.12 86 ARG A N 1
ATOM 665 C CA . ARG A 1 86 ? -5.450 6.211 8.688 1.00 97.12 86 ARG A CA 1
ATOM 666 C C . ARG A 1 86 ? -4.025 6.112 8.157 1.00 97.12 86 ARG A C 1
ATOM 668 O O . ARG A 1 86 ? -3.251 5.274 8.621 1.00 97.12 86 ARG A O 1
ATOM 675 N N . VAL A 1 87 ? -3.685 6.983 7.208 1.00 97.06 87 VAL A N 1
ATOM 676 C CA . VAL A 1 87 ? -2.330 7.085 6.649 1.00 97.06 87 VAL A CA 1
ATOM 677 C C . VAL A 1 87 ? -1.572 8.237 7.301 1.00 97.06 87 VAL A C 1
ATOM 679 O O . VAL A 1 87 ? -1.895 9.404 7.060 1.00 97.06 87 VAL A O 1
ATOM 682 N N . GLN A 1 88 ? -0.565 7.907 8.109 1.00 94.94 88 GLN A N 1
ATOM 683 C CA . GLN A 1 88 ? 0.341 8.883 8.719 1.00 94.94 88 GLN A CA 1
ATOM 684 C C . GLN A 1 88 ? 1.483 9.216 7.757 1.00 94.94 88 GLN A C 1
ATOM 686 O O . GLN A 1 88 ? 2.201 8.321 7.317 1.00 94.94 88 GLN A O 1
ATOM 691 N N . GLU A 1 89 ? 1.662 10.497 7.445 1.00 87.75 89 GLU A N 1
ATOM 692 C CA . GLU A 1 89 ? 2.825 10.972 6.694 1.00 87.75 89 GLU A CA 1
ATOM 693 C C . GLU A 1 89 ? 3.984 11.164 7.668 1.00 87.75 89 GLU A C 1
ATOM 695 O O . GLU A 1 89 ? 3.943 12.033 8.539 1.00 87.75 89 GLU A O 1
ATOM 700 N N . GLN A 1 90 ? 5.009 10.324 7.547 1.00 74.12 90 GLN A N 1
ATOM 701 C CA . GLN A 1 90 ? 6.239 10.507 8.297 1.00 74.12 90 GLN A CA 1
ATOM 702 C C . GLN A 1 90 ? 7.093 11.500 7.510 1.00 74.12 90 GLN A C 1
ATOM 704 O O . GLN A 1 90 ? 7.659 11.158 6.469 1.00 74.12 90 GLN A O 1
ATOM 709 N N . ARG A 1 91 ? 7.127 12.754 7.973 1.00 57.59 91 ARG A N 1
ATOM 710 C CA . ARG A 1 91 ? 8.123 13.718 7.499 1.00 57.59 91 ARG A CA 1
ATOM 711 C C . ARG A 1 91 ? 9.496 13.194 7.927 1.00 57.59 91 ARG A C 1
ATOM 713 O O . ARG A 1 91 ? 9.677 12.874 9.101 1.00 57.59 91 ARG A O 1
ATOM 720 N N . ALA A 1 92 ? 10.373 13.010 6.943 1.00 54.09 92 ALA A N 1
ATOM 721 C CA . ALA A 1 92 ? 11.795 12.785 7.170 1.00 54.09 92 ALA A CA 1
ATOM 722 C C . ALA A 1 92 ? 12.433 14.054 7.745 1.00 54.09 92 ALA A C 1
ATOM 724 O O . ALA A 1 92 ? 11.920 15.152 7.415 1.00 54.09 92 ALA A O 1
#